Protein AF-A0A4Q6E7F9-F1 (afdb_monomer)

Structure (mmCIF, N/CA/C/O backbone):
data_AF-A0A4Q6E7F9-F1
#
_entry.id   AF-A0A4Q6E7F9-F1
#
loop_
_atom_site.group_PDB
_atom_site.id
_atom_site.type_symbol
_atom_site.label_atom_id
_atom_site.label_alt_id
_atom_site.label_comp_id
_atom_site.label_asym_id
_atom_site.label_entity_id
_atom_site.label_seq_id
_atom_site.pdbx_PDB_ins_code
_atom_site.Cartn_x
_atom_site.Cartn_y
_atom_site.Cartn_z
_atom_site.occupancy
_atom_site.B_iso_or_equiv
_atom_site.au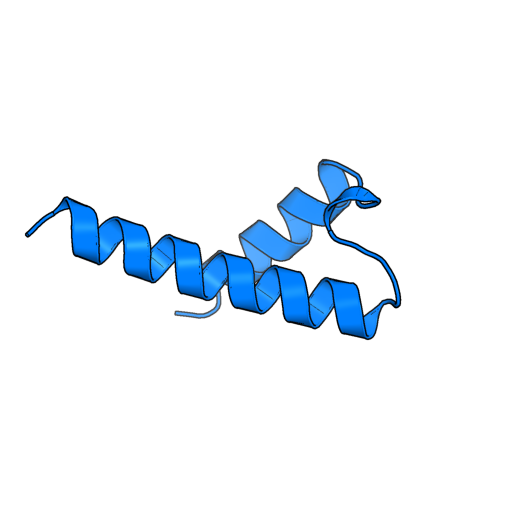th_seq_id
_atom_site.auth_comp_id
_atom_site.auth_asym_id
_atom_site.auth_atom_id
_atom_site.pdbx_PDB_model_num
ATOM 1 N N . ASP A 1 1 ? 19.910 -5.546 -11.262 1.00 61.72 1 ASP A N 1
ATOM 2 C CA . A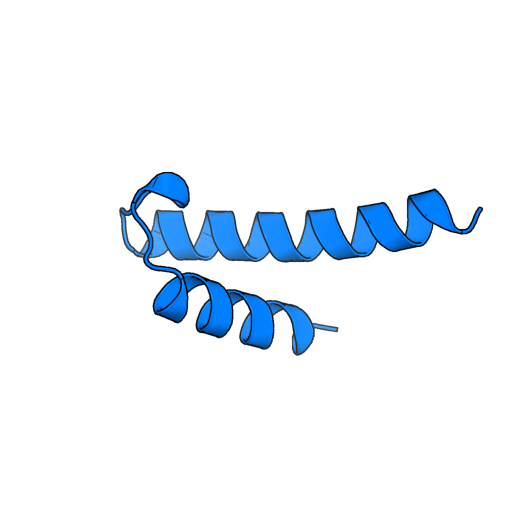SP A 1 1 ? 18.934 -4.482 -11.593 1.00 61.72 1 ASP A CA 1
ATOM 3 C C . ASP A 1 1 ? 17.430 -4.792 -11.634 1.00 61.72 1 ASP A C 1
ATOM 5 O O . ASP A 1 1 ? 16.648 -3.848 -11.684 1.00 61.72 1 ASP A O 1
ATOM 9 N N . ALA A 1 2 ? 16.948 -6.042 -11.594 1.00 69.81 2 ALA A N 1
ATOM 10 C CA . ALA A 1 2 ? 15.491 -6.301 -11.610 1.00 69.81 2 ALA A CA 1
ATOM 11 C C . ALA A 1 2 ? 14.823 -6.223 -10.216 1.00 69.81 2 ALA A C 1
ATOM 13 O O . ALA A 1 2 ? 13.668 -5.803 -10.086 1.00 69.81 2 ALA A O 1
ATOM 14 N N . LEU A 1 3 ? 15.566 -6.588 -9.166 1.00 76.62 3 LEU A N 1
ATOM 15 C CA . LEU A 1 3 ? 15.084 -6.607 -7.781 1.00 76.62 3 LEU A CA 1
ATOM 16 C C . LEU A 1 3 ? 14.802 -5.197 -7.243 1.00 76.62 3 LEU A C 1
ATOM 18 O O . LEU A 1 3 ? 13.723 -4.949 -6.715 1.00 76.62 3 LEU A O 1
ATOM 22 N N . GLU A 1 4 ? 15.707 -4.240 -7.460 1.00 80.12 4 GLU A N 1
ATOM 23 C CA . GLU A 1 4 ? 15.529 -2.858 -6.988 1.00 80.12 4 GLU A CA 1
ATOM 24 C C . GLU A 1 4 ? 14.309 -2.162 -7.595 1.00 80.12 4 GLU A C 1
ATOM 26 O O . GLU A 1 4 ? 13.563 -1.481 -6.891 1.00 80.12 4 GLU A O 1
ATOM 31 N N . LYS A 1 5 ? 14.062 -2.352 -8.897 1.00 77.62 5 LYS A N 1
ATOM 32 C CA . LYS A 1 5 ? 12.881 -1.784 -9.566 1.00 77.62 5 LYS A CA 1
ATOM 33 C C . LYS A 1 5 ? 11.582 -2.344 -8.992 1.00 77.62 5 LYS A C 1
ATOM 35 O O . LYS A 1 5 ? 10.588 -1.621 -8.904 1.00 77.62 5 LYS A O 1
ATOM 40 N N . THR A 1 6 ? 11.591 -3.610 -8.588 1.00 80.00 6 THR A N 1
ATOM 41 C CA . THR A 1 6 ? 10.445 -4.257 -7.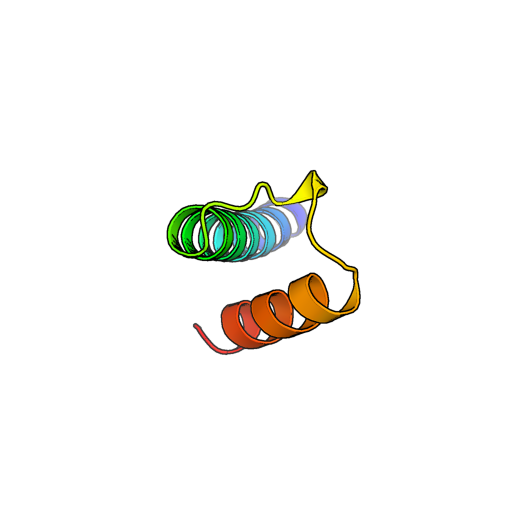943 1.00 80.00 6 THR A CA 1
ATOM 42 C C . THR A 1 6 ? 10.261 -3.737 -6.518 1.00 80.00 6 THR A C 1
ATOM 44 O O . THR A 1 6 ? 9.150 -3.342 -6.160 1.00 80.00 6 THR A O 1
ATOM 47 N N . ASN A 1 7 ? 11.351 -3.596 -5.758 1.00 84.62 7 ASN A N 1
ATOM 48 C CA . ASN A 1 7 ? 11.323 -3.030 -4.410 1.00 84.62 7 ASN A CA 1
ATOM 49 C C . ASN A 1 7 ? 10.816 -1.586 -4.399 1.00 84.62 7 ASN A C 1
ATOM 51 O O . ASN A 1 7 ? 9.944 -1.259 -3.603 1.00 84.62 7 ASN A O 1
ATOM 55 N N . ARG A 1 8 ? 11.259 -0.728 -5.326 1.00 85.62 8 ARG A N 1
ATOM 56 C CA . ARG A 1 8 ? 10.765 0.660 -5.406 1.00 85.62 8 ARG A CA 1
ATOM 57 C C . ARG A 1 8 ? 9.260 0.740 -5.665 1.00 85.62 8 ARG A C 1
ATOM 59 O O . ARG A 1 8 ? 8.594 1.601 -5.097 1.00 85.62 8 ARG A O 1
ATOM 66 N N . LYS A 1 9 ? 8.706 -0.156 -6.493 1.00 84.81 9 LYS A N 1
ATOM 67 C CA . LYS A 1 9 ? 7.250 -0.233 -6.718 1.00 84.81 9 LYS A CA 1
ATOM 68 C C . LYS A 1 9 ? 6.506 -0.662 -5.457 1.00 84.81 9 LYS A C 1
ATOM 70 O O . LYS A 1 9 ? 5.434 -0.132 -5.187 1.00 84.81 9 LYS A O 1
ATOM 75 N N . PHE A 1 10 ? 7.066 -1.601 -4.698 1.00 86.88 10 PHE A N 1
ATOM 76 C CA . PHE A 1 10 ? 6.496 -2.030 -3.424 1.00 86.88 10 PHE A CA 1
ATOM 77 C C . PHE A 1 10 ? 6.542 -0.920 -2.376 1.00 86.88 10 PHE A C 1
ATOM 79 O O . PHE A 1 10 ? 5.509 -0.627 -1.789 1.00 86.88 10 PHE A O 1
ATOM 86 N N . ILE A 1 11 ? 7.683 -0.244 -2.217 1.00 87.94 11 ILE A N 1
ATOM 87 C CA . ILE A 1 11 ? 7.853 0.861 -1.263 1.00 87.94 11 ILE A CA 1
ATOM 88 C C . ILE A 1 11 ? 6.828 1.967 -1.527 1.00 87.94 11 ILE A C 1
ATOM 90 O O . ILE A 1 11 ? 6.137 2.380 -0.603 1.00 87.94 11 ILE A O 1
ATOM 94 N N . LYS A 1 12 ? 6.650 2.387 -2.788 1.00 88.00 12 LYS A N 1
ATOM 95 C CA . LYS A 1 12 ? 5.649 3.409 -3.143 1.00 88.00 12 LYS A CA 1
ATOM 96 C C . LYS A 1 12 ? 4.224 3.004 -2.757 1.00 88.00 12 LYS A C 1
ATOM 98 O O . LYS A 1 12 ? 3.464 3.824 -2.256 1.00 88.00 12 LYS A O 1
ATOM 103 N N . ARG A 1 13 ? 3.858 1.739 -2.983 1.00 88.56 13 ARG A N 1
ATOM 104 C CA . ARG A 1 13 ? 2.527 1.227 -2.622 1.00 88.56 13 ARG A CA 1
ATOM 105 C C . ARG A 1 13 ? 2.348 1.136 -1.114 1.00 88.56 13 ARG A C 1
ATOM 107 O O . ARG A 1 13 ? 1.281 1.467 -0.615 1.00 88.56 13 ARG A O 1
ATOM 114 N N . PHE A 1 14 ? 3.393 0.721 -0.407 1.00 88.31 14 PHE A N 1
ATOM 115 C CA . PHE A 1 14 ? 3.375 0.613 1.045 1.00 88.31 14 PHE A CA 1
ATOM 116 C C . PHE A 1 14 ? 3.259 1.986 1.710 1.00 88.31 14 PHE A C 1
ATOM 118 O O . PHE A 1 14 ? 2.435 2.153 2.597 1.00 88.31 14 PHE A O 1
ATOM 125 N N . GLN A 1 15 ? 3.986 2.989 1.209 1.00 89.38 15 GLN A N 1
ATOM 126 C CA . GLN A 1 15 ? 3.864 4.382 1.657 1.00 89.38 15 GLN A CA 1
ATOM 127 C C . GLN A 1 15 ? 2.451 4.940 1.447 1.00 89.38 15 GLN A C 1
ATOM 129 O O . GLN A 1 15 ? 1.928 5.647 2.308 1.00 89.38 15 GLN A O 1
ATOM 134 N N . TYR A 1 16 ? 1.812 4.604 0.322 1.00 90.56 16 TYR A N 1
ATOM 135 C CA . TYR A 1 16 ? 0.421 4.984 0.079 1.00 90.56 16 TYR A CA 1
ATOM 136 C C . TYR A 1 16 ? -0.529 4.333 1.090 1.00 90.56 16 TYR A C 1
ATOM 138 O O . TYR A 1 16 ? -1.373 5.011 1.672 1.00 90.56 16 TYR A O 1
ATOM 146 N N . LEU A 1 17 ? -0.354 3.032 1.331 1.00 88.62 17 LEU A N 1
ATOM 147 C CA . LEU A 1 17 ? -1.111 2.294 2.337 1.00 88.62 17 LEU A CA 1
ATOM 148 C C . LEU A 1 17 ? -0.920 2.880 3.743 1.00 88.62 17 LEU A C 1
ATOM 150 O O . LEU A 1 17 ? -1.903 3.053 4.453 1.00 88.62 17 LEU A O 1
ATOM 154 N N . GLU A 1 18 ? 0.311 3.224 4.132 1.00 88.75 18 GLU A N 1
ATOM 155 C CA . GLU A 1 18 ? 0.612 3.866 5.421 1.00 88.75 18 GLU A CA 1
ATOM 156 C C . GLU A 1 18 ? -0.102 5.206 5.562 1.00 88.75 18 GLU A C 1
ATOM 158 O O . GLU A 1 18 ? -0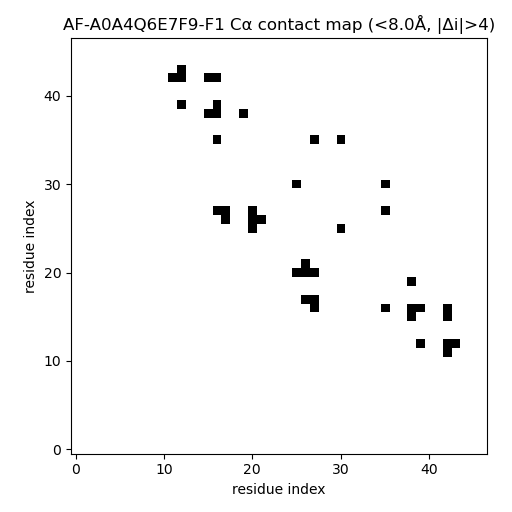.726 5.462 6.589 1.00 88.75 18 GLU A O 1
ATOM 1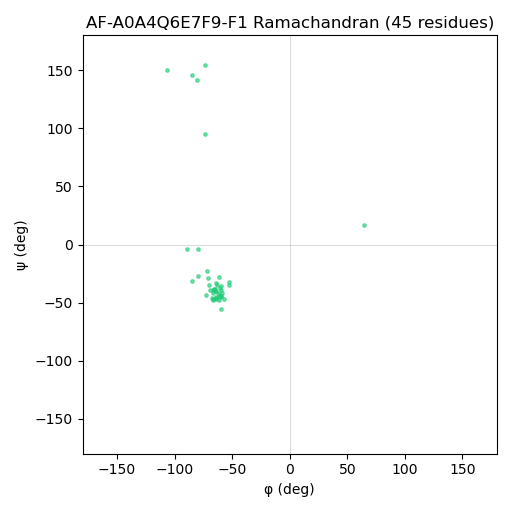63 N N . THR A 1 19 ? -0.060 6.028 4.512 1.00 89.50 19 THR A N 1
ATOM 164 C CA . THR A 1 19 ? -0.724 7.335 4.496 1.00 89.50 19 THR A CA 1
ATOM 165 C C . THR A 1 19 ? -2.233 7.169 4.660 1.00 89.50 19 THR A C 1
ATOM 167 O O . THR A 1 19 ? -2.838 7.815 5.510 1.00 89.50 19 THR A O 1
ATOM 170 N N . LYS A 1 20 ? -2.846 6.249 3.903 1.00 88.25 20 LYS A N 1
ATOM 171 C CA . LYS A 1 20 ? -4.287 5.970 3.981 1.00 88.25 20 LYS A CA 1
ATOM 172 C C . LYS A 1 20 ? -4.709 5.392 5.327 1.00 88.25 20 LYS A C 1
ATOM 174 O O . LYS A 1 20 ? -5.752 5.772 5.856 1.00 88.25 20 LYS A O 1
ATOM 179 N N . ALA A 1 21 ? -3.899 4.503 5.892 1.00 87.62 21 ALA A N 1
ATOM 180 C CA . ALA A 1 21 ? -4.133 3.950 7.217 1.00 87.62 21 ALA A CA 1
ATOM 181 C C . ALA A 1 21 ? -4.061 5.054 8.289 1.00 87.62 21 ALA A C 1
ATOM 183 O O . ALA A 1 21 ? -4.975 5.170 9.107 1.00 87.62 21 ALA A O 1
ATOM 184 N N . GLN A 1 22 ? -3.050 5.932 8.220 1.00 87.88 22 GLN A N 1
ATOM 185 C CA . GLN A 1 22 ? -2.941 7.107 9.091 1.00 87.88 22 GLN A CA 1
ATOM 186 C C . GLN A 1 22 ? -4.135 8.056 8.959 1.00 87.88 22 GLN A C 1
ATOM 188 O O . GLN A 1 22 ? -4.658 8.490 9.982 1.00 87.88 22 GLN A O 1
ATOM 193 N N . GLU A 1 23 ? -4.597 8.351 7.738 1.00 87.81 23 GLU A N 1
ATOM 194 C CA . GLU A 1 23 ? -5.788 9.185 7.505 1.00 87.81 23 GLU A CA 1
ATOM 195 C C . GLU A 1 23 ? -7.048 8.582 8.142 1.00 87.81 23 GLU A C 1
ATOM 197 O O . GLU A 1 23 ? -7.890 9.308 8.663 1.00 87.81 23 GLU A O 1
ATOM 202 N N . GLN A 1 24 ? -7.172 7.252 8.140 1.00 83.75 24 GLN A N 1
ATOM 203 C CA . GLN A 1 24 ? -8.264 6.552 8.818 1.00 83.75 24 GLN A CA 1
ATOM 204 C C . GLN A 1 24 ? -8.061 6.404 10.333 1.00 83.75 24 GLN A C 1
ATOM 206 O O . GLN A 1 24 ? -8.936 5.868 11.013 1.00 83.75 24 GLN A O 1
ATOM 211 N N .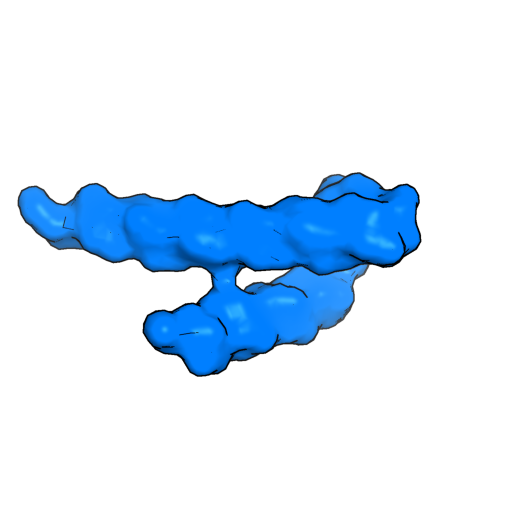 GLY A 1 25 ? -6.916 6.828 10.877 1.00 85.38 25 GLY A N 1
ATOM 212 C CA . GLY A 1 25 ? -6.559 6.610 12.279 1.00 85.38 25 GLY A CA 1
ATOM 213 C C . GLY A 1 25 ? -6.374 5.133 12.644 1.00 85.38 25 GLY A C 1
ATOM 214 O O . GLY A 1 25 ? -6.386 4.788 13.826 1.00 85.38 25 GLY A O 1
ATOM 215 N N . LYS A 1 26 ? -6.211 4.250 11.651 1.00 79.44 26 LYS A N 1
ATOM 216 C CA . LYS A 1 26 ? -6.010 2.809 11.834 1.00 79.44 26 LYS A CA 1
ATOM 217 C C . LYS A 1 26 ? -4.561 2.440 11.545 1.00 79.44 26 LYS A C 1
ATOM 219 O O . LYS A 1 26 ? -3.890 3.046 10.716 1.00 79.44 26 LYS A O 1
ATOM 224 N N . LYS A 1 27 ? -4.058 1.399 12.206 1.00 80.31 27 LYS A N 1
ATOM 225 C CA . LYS A 1 27 ? -2.762 0.818 11.841 1.00 80.31 27 LYS A CA 1
ATOM 226 C C . LYS A 1 27 ? -2.968 -0.190 10.713 1.00 80.31 27 LYS A C 1
ATOM 228 O O . LYS A 1 27 ? -3.950 -0.919 10.721 1.00 80.31 27 LYS A O 1
ATOM 233 N N . LEU A 1 28 ? -2.007 -0.300 9.795 1.00 78.44 28 LEU A N 1
ATOM 234 C C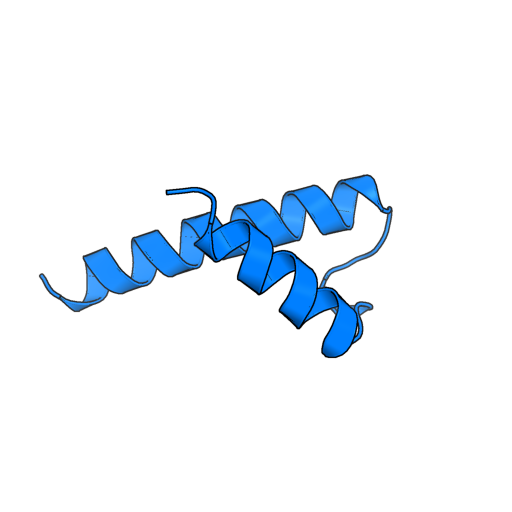A . LEU A 1 28 ? -2.033 -1.287 8.699 1.00 78.44 28 LEU A CA 1
ATOM 235 C C . LEU A 1 28 ? -2.253 -2.734 9.165 1.00 78.44 28 LEU A C 1
ATOM 237 O O . LEU A 1 28 ? -2.853 -3.530 8.459 1.00 78.44 28 LEU A O 1
ATOM 241 N N . GLN A 1 29 ? -1.762 -3.056 10.357 1.00 79.12 29 GLN A N 1
ATOM 242 C CA . GLN A 1 29 ? -1.921 -4.357 11.012 1.00 79.12 29 GLN A CA 1
ATOM 243 C C . GLN A 1 29 ? -3.343 -4.626 11.533 1.00 79.12 29 GLN A C 1
ATOM 245 O O . GLN A 1 29 ? -3.717 -5.783 11.671 1.00 79.12 29 GLN A O 1
ATOM 250 N N . ASP A 1 30 ? -4.133 -3.580 11.786 1.00 82.38 30 ASP A N 1
ATOM 251 C CA . ASP A 1 30 ? -5.545 -3.671 12.189 1.00 82.38 30 ASP A CA 1
ATOM 252 C C . ASP A 1 30 ? -6.497 -3.699 10.985 1.00 82.38 30 ASP A C 1
ATOM 254 O O . ASP A 1 30 ? -7.713 -3.816 11.135 1.00 82.38 30 ASP A O 1
ATOM 258 N N . MET A 1 31 ? -5.958 -3.558 9.776 1.00 82.50 31 MET A N 1
ATOM 259 C CA . MET A 1 31 ? -6.756 -3.546 8.564 1.00 82.50 31 MET A CA 1
ATOM 260 C C . MET A 1 31 ? -7.126 -4.953 8.118 1.00 82.50 31 MET A C 1
ATOM 262 O O . MET A 1 31 ? -6.318 -5.881 8.142 1.00 82.50 31 MET A O 1
ATOM 266 N N . THR A 1 32 ? -8.348 -5.093 7.619 1.00 89.06 32 THR A N 1
ATOM 267 C CA . THR A 1 32 ? -8.776 -6.349 7.001 1.00 89.06 32 THR A CA 1
ATOM 268 C C . THR A 1 32 ? -8.125 -6.540 5.630 1.00 89.06 32 THR A C 1
ATOM 270 O O . THR A 1 32 ? -7.812 -5.575 4.932 1.00 89.06 32 THR A O 1
ATOM 273 N N . LEU A 1 33 ? -7.984 -7.799 5.195 1.00 85.44 33 LEU A N 1
ATOM 274 C CA . LEU A 1 33 ? -7.503 -8.131 3.844 1.00 85.44 33 LEU A CA 1
ATOM 275 C C . LEU A 1 33 ? -8.308 -7.417 2.746 1.00 85.44 33 LEU A C 1
ATOM 277 O O . LEU A 1 33 ? -7.733 -7.005 1.745 1.00 85.44 33 LEU A O 1
ATOM 281 N N . ALA A 1 34 ? -9.615 -7.231 2.950 1.00 88.88 34 ALA A N 1
ATOM 282 C CA . ALA A 1 34 ? -10.477 -6.525 2.007 1.00 88.88 34 ALA A CA 1
ATOM 283 C C . ALA A 1 34 ? -10.125 -5.031 1.905 1.00 88.88 34 ALA A C 1
ATOM 285 O O . ALA A 1 34 ? -9.963 -4.518 0.801 1.00 88.88 34 ALA A O 1
ATOM 286 N N . GLU A 1 35 ? -9.957 -4.336 3.036 1.00 85.44 35 GLU A N 1
ATOM 287 C CA . GLU A 1 35 ? -9.541 -2.925 3.031 1.00 85.44 35 GLU A CA 1
ATOM 288 C C . GLU A 1 35 ? -8.123 -2.765 2.458 1.00 85.44 35 GLU A C 1
ATOM 290 O O . GLU A 1 35 ? -7.852 -1.834 1.695 1.00 85.44 35 GLU A O 1
ATOM 295 N N . MET A 1 36 ? -7.226 -3.702 2.780 1.00 86.25 36 MET A N 1
ATOM 296 C CA . MET A 1 36 ? -5.860 -3.705 2.265 1.00 86.25 36 MET A CA 1
ATOM 297 C C . MET A 1 36 ? -5.837 -3.900 0.741 1.00 86.25 36 MET A C 1
ATOM 299 O O . MET A 1 36 ? -5.090 -3.200 0.059 1.00 86.25 36 MET A O 1
ATOM 303 N N . ASP A 1 37 ? -6.683 -4.777 0.184 1.00 88.62 37 ASP A N 1
ATOM 304 C CA . ASP A 1 37 ? -6.779 -4.995 -1.266 1.00 88.62 37 ASP A CA 1
ATOM 305 C C . ASP A 1 37 ? -7.315 -3.757 -2.006 1.00 88.62 37 ASP A C 1
ATOM 307 O O . ASP A 1 37 ? -6.793 -3.390 -3.064 1.00 88.62 37 ASP A O 1
ATOM 311 N N . VAL A 1 38 ? -8.285 -3.041 -1.423 1.00 89.50 38 VAL A N 1
ATOM 312 C CA . VAL A 1 38 ? -8.803 -1.777 -1.977 1.00 89.50 38 VAL A CA 1
ATOM 313 C C . VAL A 1 38 ? -7.687 -0.738 -2.084 1.00 89.50 38 VAL A C 1
ATOM 315 O O . VAL A 1 38 ? -7.405 -0.262 -3.188 1.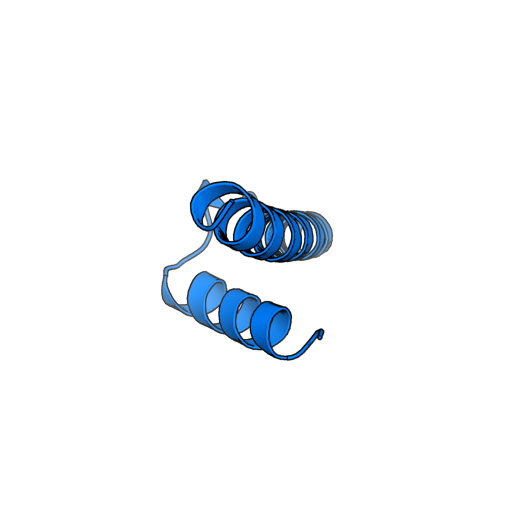00 89.50 38 VAL A O 1
ATOM 318 N N . PHE A 1 39 ? -6.986 -0.442 -0.984 1.00 87.81 39 PHE A N 1
ATOM 319 C CA . PHE A 1 39 ? -5.884 0.526 -1.007 1.00 87.81 39 PHE A CA 1
ATOM 320 C C . PHE A 1 39 ? -4.724 0.079 -1.884 1.00 87.81 39 PHE A C 1
ATOM 322 O O . PHE A 1 39 ? -4.080 0.902 -2.535 1.00 87.81 39 PHE A O 1
ATOM 329 N N . TRP A 1 40 ? -4.468 -1.224 -1.956 1.00 88.00 40 TRP A N 1
ATOM 330 C CA . TRP A 1 40 ? -3.429 -1.766 -2.816 1.00 88.00 40 TRP A CA 1
ATOM 331 C C . TRP A 1 40 ? -3.767 -1.579 -4.298 1.00 88.00 40 TRP A C 1
ATOM 333 O O . TRP A 1 40 ? -2.891 -1.244 -5.101 1.00 88.00 40 TRP A O 1
ATOM 343 N N . ASN A 1 41 ? -5.033 -1.752 -4.680 1.00 89.69 41 ASN A N 1
ATOM 344 C CA . ASN A 1 41 ? -5.498 -1.493 -6.040 1.00 89.69 41 ASN A CA 1
ATOM 345 C C . ASN A 1 41 ? -5.518 0.004 -6.379 1.00 89.69 41 ASN A C 1
ATOM 347 O O . ASN A 1 41 ? -5.176 0.359 -7.508 1.00 89.69 41 ASN A O 1
ATOM 351 N N . GLU A 1 42 ? -5.820 0.884 -5.423 1.00 89.12 42 GLU A N 1
ATOM 352 C CA . GLU A 1 42 ? -5.652 2.332 -5.605 1.00 89.12 42 GLU A CA 1
ATOM 353 C C . GLU A 1 42 ? -4.179 2.708 -5.807 1.00 89.12 42 GLU A C 1
ATOM 355 O O . GLU A 1 42 ? -3.831 3.369 -6.788 1.00 89.12 42 GLU A O 1
ATOM 360 N N . ALA A 1 43 ? -3.281 2.179 -4.974 1.00 89.00 43 ALA A N 1
ATOM 361 C CA . ALA A 1 43 ? -1.843 2.396 -5.095 1.00 89.00 43 ALA A CA 1
ATOM 362 C C . ALA A 1 43 ? -1.259 1.874 -6.420 1.00 89.00 43 ALA A C 1
ATOM 364 O O . ALA A 1 43 ? -0.253 2.387 -6.906 1.00 89.00 43 ALA A O 1
ATOM 365 N N . LYS A 1 44 ? -1.864 0.844 -7.032 1.00 87.38 44 LYS A N 1
ATOM 366 C CA . LYS A 1 44 ? -1.492 0.376 -8.381 1.00 87.38 44 LYS A CA 1
ATOM 367 C C . LYS A 1 44 ? -1.904 1.353 -9.486 1.00 87.38 44 LYS A C 1
ATOM 369 O O . LYS A 1 44 ? -1.259 1.343 -10.534 1.00 87.38 44 LYS A O 1
ATOM 374 N N . LYS A 1 45 ? -2.978 2.127 -9.291 1.00 85.88 45 LYS A N 1
ATOM 375 C CA . LYS A 1 45 ? -3.481 3.105 -10.273 1.00 85.88 45 LYS A CA 1
ATOM 376 C C . LYS A 1 45 ? -2.693 4.412 -10.251 1.00 85.88 45 LYS A C 1
ATOM 378 O O . LYS A 1 45 ? -2.605 5.071 -11.284 1.00 85.88 45 LYS A O 1
ATOM 383 N N . ILE A 1 46 ? -2.102 4.759 -9.111 1.00 76.25 46 ILE A N 1
ATOM 384 C CA . ILE A 1 46 ? -1.185 5.894 -8.974 1.00 76.25 46 ILE A CA 1
ATOM 385 C C . ILE A 1 46 ? 0.140 5.495 -9.639 1.00 76.25 46 ILE A C 1
ATOM 387 O O . ILE A 1 46 ? 0.948 4.763 -9.067 1.00 76.25 46 ILE A O 1
ATOM 391 N N . LYS A 1 47 ? 0.301 5.878 -10.907 1.00 57.69 47 LYS A N 1
ATOM 392 C CA . LYS A 1 47 ? 1.445 5.508 -11.749 1.00 57.69 47 LYS A CA 1
ATOM 393 C C . LYS A 1 47 ? 2.586 6.509 -11.611 1.00 57.69 47 LYS A C 1
ATOM 395 O O . LYS A 1 47 ? 2.300 7.720 -11.697 1.00 57.69 47 LYS A O 1
#

Nearest PDB structures (foldseek):
  3cra-assembly1_B  TM=9.184E-01  e=2.297E-01  Escherichia coli K-12
  1osb-assembly2_C  TM=7.382E-01  e=6.328E+00  Escherichia coli
  2cdm-assembly2_C  TM=6.952E-01  e=5.906E+00  Escherichia coli
  1osb-assembly1_A  TM=7.385E-01  e=7.786E+00  Escherichia coli

pLDDT: mean 84.13, std 6.84, range [57.69, 90.56]

Foldseek 3Di:
DVVVVVVVLVVQLVVQLCVVCVVVVHDPVPDDPVVSVVSSVVSVVVD

Radius of gyration: 11.37 Å; Cα contacts (8 Å, |Δi|>4): 21; chains: 1; bounding box: 29×17×24 Å

Sequence (47 aa):
DALEKTNRKFIKRFQYLETKAQEQGKKLQDMTLAEMDVFWNEAKKIK

Secondary structure (DSSP, 8-state):
-HHHHHHHHHHHHHHHHHHHHHHTT--GGGS-HHHHHHHHHHHHH--

Solvent-accessible surface area (backbone atoms only — not comparable to full-atom values): 2767 Å² total; per-residue (Å²): 123,71,64,62,59,50,48,54,56,49,51,57,34,49,53,48,43,51,51,54,23,54,75,68,73,42,55,75,87,77,50,50,72,68,60,50,51,53,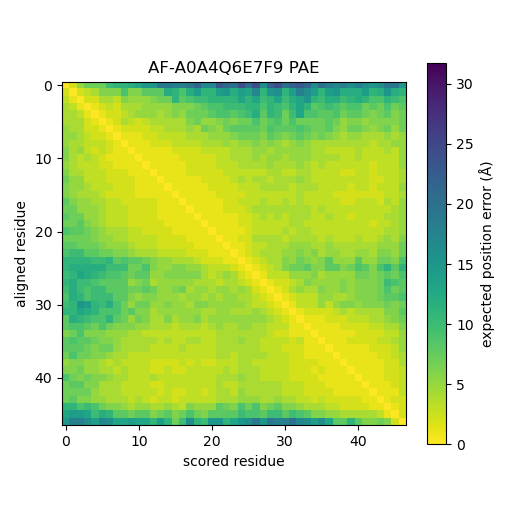47,50,53,52,37,66,68,67,118

Mean predicted aligned error: 4.85 Å